Protein AF-A0A820NMI4-F1 (afdb_monomer)

Structure (mmCIF, N/CA/C/O backbone):
data_AF-A0A820NMI4-F1
#
_entry.id   AF-A0A820NMI4-F1
#
loop_
_atom_site.group_PDB
_atom_site.id
_atom_site.type_symbol
_atom_site.label_atom_id
_atom_site.label_alt_id
_atom_site.label_comp_id
_atom_site.label_asym_id
_atom_site.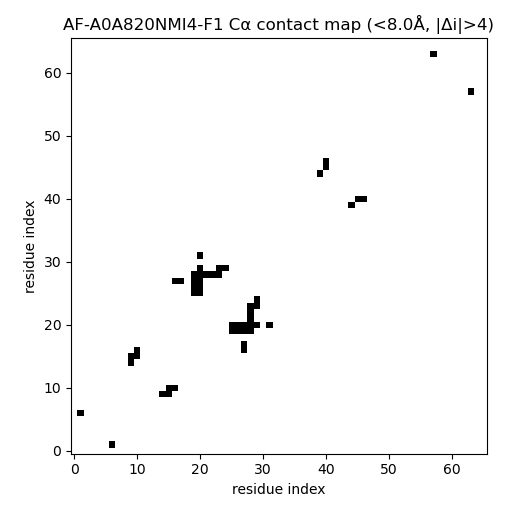label_entity_id
_atom_site.label_seq_id
_atom_site.pdbx_PDB_ins_code
_atom_site.Cartn_x
_atom_site.Cartn_y
_atom_site.Cartn_z
_atom_site.occupancy
_atom_site.B_iso_or_equiv
_atom_site.auth_seq_id
_atom_site.auth_comp_id
_atom_site.auth_asym_id
_atom_site.auth_atom_id
_atom_site.pdbx_PDB_model_num
ATOM 1 N N . MET A 1 1 ? 1.430 -16.179 -32.297 1.00 57.66 1 MET A N 1
ATOM 2 C CA . MET A 1 1 ? 2.550 -16.247 -31.328 1.00 57.66 1 MET A CA 1
ATOM 3 C C . MET A 1 1 ? 2.832 -14.837 -30.835 1.00 57.66 1 MET A C 1
ATOM 5 O O . MET A 1 1 ? 2.772 -13.925 -31.647 1.00 57.66 1 MET A O 1
ATOM 9 N N . LEU A 1 2 ? 3.079 -14.645 -29.537 1.00 80.25 2 LEU A N 1
ATOM 10 C CA . LEU A 1 2 ? 3.466 -13.341 -28.980 1.00 80.25 2 LEU A CA 1
ATOM 11 C C . LEU A 1 2 ? 4.815 -12.896 -29.569 1.00 80.25 2 LEU A C 1
ATOM 13 O O . LEU A 1 2 ? 5.749 -13.697 -29.626 1.00 80.25 2 LEU A O 1
ATOM 17 N N . ASN A 1 3 ? 4.909 -11.637 -30.006 1.00 92.38 3 ASN A N 1
ATOM 18 C CA . ASN A 1 3 ? 6.164 -11.052 -30.475 1.00 92.38 3 ASN A CA 1
ATOM 19 C C . ASN A 1 3 ? 7.085 -10.825 -29.265 1.00 92.38 3 ASN A C 1
ATOM 21 O O . ASN A 1 3 ? 6.790 -10.001 -28.400 1.00 92.38 3 ASN A O 1
ATOM 25 N N . ARG A 1 4 ? 8.177 -11.590 -29.194 1.00 91.19 4 ARG A N 1
ATOM 26 C CA . ARG A 1 4 ? 9.094 -11.577 -28.047 1.00 91.19 4 ARG A CA 1
ATOM 27 C C . ARG A 1 4 ? 9.839 -10.254 -27.913 1.00 91.19 4 ARG A C 1
ATOM 29 O O . ARG A 1 4 ? 10.031 -9.805 -26.791 1.00 91.19 4 ARG A O 1
ATOM 36 N N . ASP A 1 5 ? 10.194 -9.619 -29.023 1.00 91.88 5 ASP A N 1
ATOM 37 C CA . ASP A 1 5 ? 10.930 -8.352 -29.013 1.00 91.88 5 ASP A CA 1
ATOM 38 C C . ASP A 1 5 ? 10.059 -7.227 -28.455 1.00 91.88 5 ASP A C 1
ATOM 40 O O . ASP A 1 5 ? 10.512 -6.422 -27.644 1.00 91.88 5 ASP A O 1
ATOM 44 N N . TYR A 1 6 ? 8.771 -7.240 -28.805 1.00 90.38 6 TYR A N 1
ATOM 45 C CA . TYR A 1 6 ? 7.795 -6.311 -28.245 1.00 90.38 6 TYR A CA 1
ATOM 46 C C . TYR A 1 6 ? 7.603 -6.517 -26.736 1.00 90.38 6 TYR A C 1
ATOM 48 O O . TYR A 1 6 ? 7.666 -5.560 -25.969 1.00 90.38 6 TYR A O 1
ATOM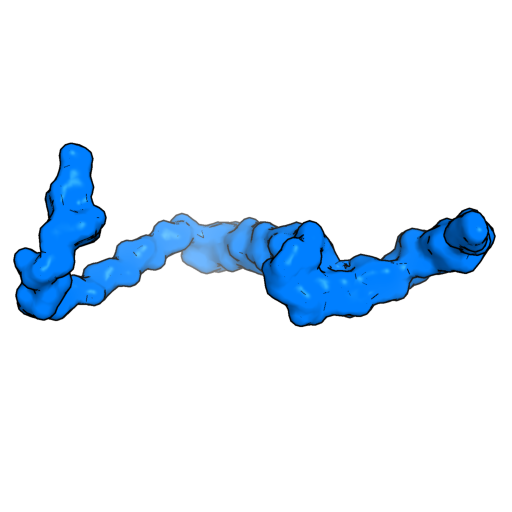 56 N N . VAL A 1 7 ? 7.429 -7.768 -26.291 1.00 90.12 7 VAL A N 1
ATOM 57 C CA . VAL A 1 7 ? 7.292 -8.087 -24.858 1.00 90.12 7 VAL A CA 1
ATOM 58 C C . VAL A 1 7 ? 8.553 -7.702 -24.079 1.00 90.12 7 VAL A C 1
ATOM 60 O O . VAL A 1 7 ? 8.446 -7.136 -22.996 1.00 90.12 7 VAL A O 1
ATOM 63 N N . ASN A 1 8 ? 9.742 -7.943 -24.635 1.00 91.69 8 ASN A N 1
ATOM 64 C CA . ASN A 1 8 ? 11.002 -7.533 -24.018 1.00 91.69 8 ASN A CA 1
ATOM 65 C C . ASN A 1 8 ? 11.114 -6.008 -23.900 1.00 91.69 8 ASN A C 1
ATOM 67 O O . ASN A 1 8 ? 11.580 -5.522 -22.873 1.00 91.69 8 ASN A O 1
ATOM 71 N N . GLY A 1 9 ? 10.640 -5.257 -24.900 1.00 93.38 9 GLY A N 1
ATOM 72 C CA . GLY A 1 9 ? 10.553 -3.797 -24.827 1.00 9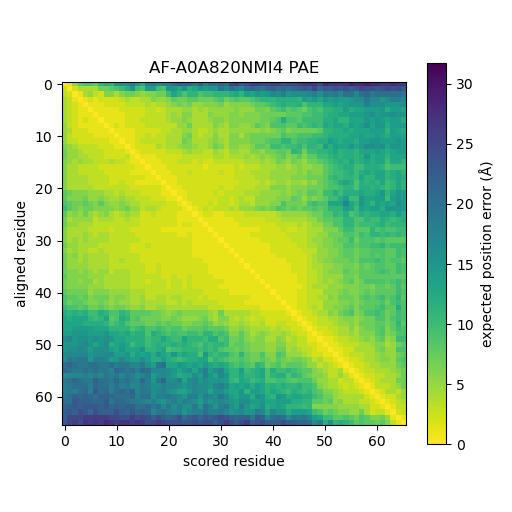3.38 9 GLY A CA 1
ATOM 73 C C . GLY A 1 9 ? 9.665 -3.323 -23.674 1.00 93.38 9 GLY A C 1
ATOM 74 O O . GLY A 1 9 ? 10.081 -2.472 -22.893 1.00 93.38 9 GLY A O 1
ATOM 75 N N . LEU A 1 10 ? 8.489 -3.938 -23.504 1.00 90.81 10 LEU A N 1
ATOM 76 C CA . LEU A 1 10 ? 7.568 -3.605 -22.408 1.00 90.81 10 LEU A CA 1
ATOM 77 C C . LEU A 1 10 ? 8.148 -3.891 -21.018 1.00 90.81 10 LEU A C 1
ATOM 79 O O . LEU A 1 10 ? 7.815 -3.189 -20.065 1.00 90.81 10 LEU A O 1
ATOM 83 N N . ILE A 1 11 ? 8.969 -4.937 -20.893 1.00 89.19 11 ILE A N 1
ATOM 84 C CA . ILE A 1 11 ? 9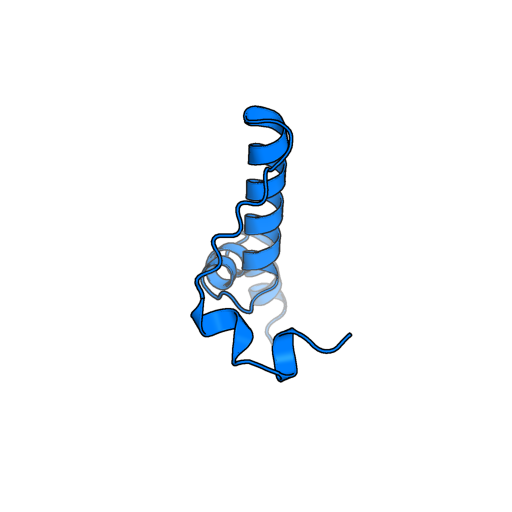.646 -5.282 -19.637 1.00 89.19 11 ILE A CA 1
ATOM 85 C C . ILE A 1 11 ? 10.794 -4.306 -19.376 1.00 89.19 11 ILE A C 1
ATOM 87 O O . ILE A 1 11 ? 10.926 -3.814 -18.264 1.00 89.19 11 ILE A O 1
ATOM 91 N N . HIS A 1 12 ? 11.613 -4.002 -20.386 1.00 92.38 12 HIS A N 1
ATOM 92 C CA . HIS A 1 12 ? 12.767 -3.117 -20.218 1.00 92.38 12 HIS A CA 1
ATOM 93 C C . HIS A 1 12 ? 12.368 -1.683 -19.851 1.00 92.38 12 HIS A C 1
ATOM 95 O O . HIS A 1 12 ? 13.061 -1.032 -19.074 1.00 92.38 12 HIS A O 1
ATOM 101 N N . ASN A 1 13 ? 11.242 -1.213 -20.386 1.00 91.62 13 ASN A N 1
ATOM 102 C CA . ASN A 1 13 ? 10.722 0.126 -20.125 1.00 91.62 13 ASN A CA 1
ATOM 103 C C . ASN A 1 13 ? 9.788 0.197 -18.901 1.00 91.62 13 ASN A C 1
ATOM 105 O O . ASN A 1 13 ? 9.263 1.269 -18.614 1.00 91.62 13 ASN A O 1
ATOM 109 N N . ASP A 1 14 ? 9.521 -0.921 -18.210 1.00 90.25 14 ASP A N 1
ATOM 110 C CA . ASP A 1 14 ? 8.506 -1.026 -17.144 1.00 90.25 14 ASP A CA 1
ATOM 111 C C . ASP A 1 14 ? 7.084 -0.580 -17.563 1.00 90.25 14 ASP A C 1
ATOM 113 O O . ASP A 1 14 ? 6.201 -0.349 -16.725 1.00 90.25 14 ASP A O 1
ATOM 117 N N . ASP A 1 15 ? 6.808 -0.511 -18.867 1.00 90.94 15 ASP A N 1
ATOM 118 C CA . ASP A 1 15 ? 5.511 -0.105 -19.417 1.00 90.94 15 ASP A CA 1
ATOM 119 C C . ASP A 1 15 ? 4.408 -1.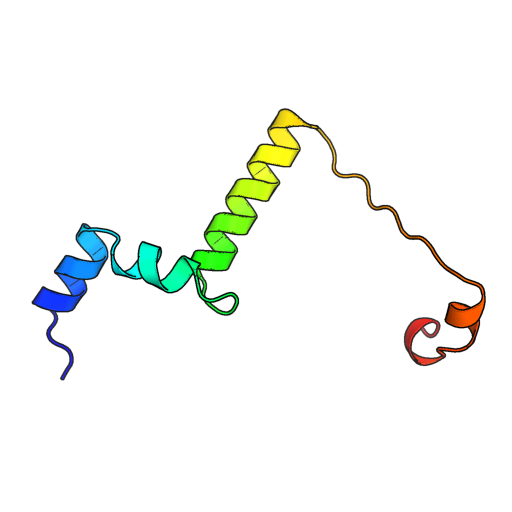074 -18.973 1.00 90.94 15 ASP A C 1
ATOM 121 O O . ASP A 1 15 ? 3.318 -0.664 -18.557 1.00 90.94 15 ASP A O 1
ATOM 125 N N . ALA A 1 16 ? 4.713 -2.377 -18.983 1.00 89.75 16 ALA A N 1
ATOM 126 C CA . ALA A 1 16 ? 3.790 -3.410 -18.522 1.00 89.75 16 ALA A CA 1
ATOM 127 C C . ALA A 1 16 ? 3.473 -3.268 -17.026 1.00 89.75 16 ALA A C 1
ATOM 129 O O . ALA A 1 16 ? 2.315 -3.396 -16.626 1.00 89.75 16 ALA A O 1
ATOM 130 N N . PHE A 1 17 ? 4.475 -2.964 -16.197 1.00 91.88 17 PHE A N 1
ATOM 131 C CA . PHE A 1 17 ? 4.279 -2.748 -14.764 1.00 91.88 17 PHE A CA 1
ATOM 132 C C . PHE A 1 17 ? 3.430 -1.497 -14.505 1.00 91.88 17 PHE A C 1
ATOM 134 O O . PHE A 1 17 ? 2.482 -1.521 -13.715 1.00 91.88 17 PHE A O 1
ATOM 141 N N . THR A 1 18 ? 3.730 -0.413 -15.220 1.00 91.62 18 THR A N 1
ATOM 142 C CA . THR A 1 18 ? 3.023 0.870 -15.126 1.00 91.62 18 THR A CA 1
ATOM 143 C C . THR A 1 18 ? 1.561 0.760 -15.539 1.00 91.62 18 THR A C 1
ATOM 145 O O . THR A 1 18 ? 0.706 1.408 -14.9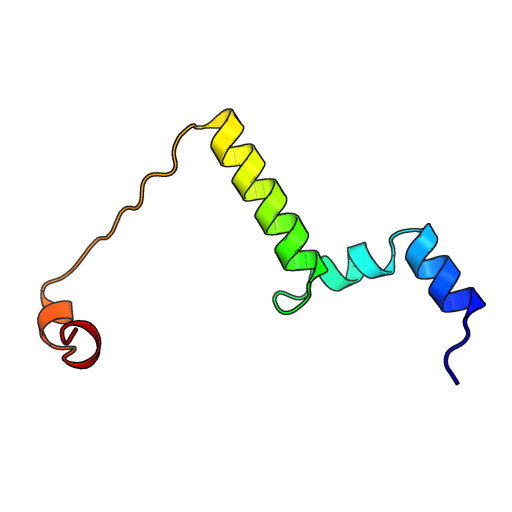33 1.00 91.62 18 THR A O 1
ATOM 148 N N . PHE A 1 19 ? 1.262 -0.070 -16.534 1.00 91.88 19 PHE A N 1
ATOM 149 C CA . PHE A 1 19 ? -0.107 -0.377 -16.926 1.00 91.88 19 PHE A CA 1
ATOM 150 C C . PHE A 1 19 ? -0.812 -1.251 -15.880 1.00 91.88 19 PHE A C 1
ATOM 152 O O . PHE A 1 19 ? -1.894 -0.909 -15.398 1.00 91.88 19 PHE A O 1
ATOM 159 N N . LEU A 1 20 ? -0.185 -2.362 -15.479 1.00 93.69 20 LEU A N 1
ATOM 160 C CA . LEU A 1 20 ? -0.807 -3.353 -14.601 1.00 93.69 20 LEU A CA 1
ATOM 161 C C . LEU A 1 20 ? -1.034 -2.835 -13.181 1.00 93.69 20 LEU A C 1
ATOM 163 O O . LEU A 1 20 ? -2.009 -3.240 -12.5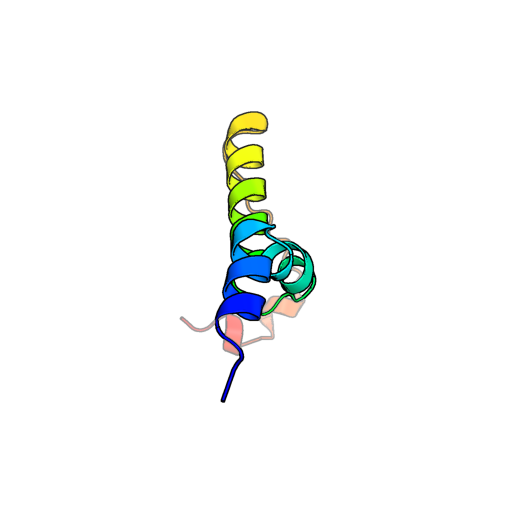54 1.00 93.69 20 LEU A O 1
ATOM 167 N N . ARG A 1 21 ? -0.226 -1.897 -12.673 1.00 93.50 21 ARG A N 1
ATOM 168 C CA . ARG A 1 21 ? -0.448 -1.310 -11.338 1.00 93.50 21 ARG A CA 1
ATOM 169 C C . ARG A 1 21 ? -1.812 -0.623 -11.182 1.00 93.50 21 ARG A C 1
ATOM 171 O O . ARG A 1 21 ? -2.186 -0.316 -10.060 1.00 93.50 21 ARG A O 1
ATOM 178 N N . CYS A 1 22 ? -2.530 -0.326 -12.266 1.00 91.44 22 CYS A N 1
ATOM 179 C CA . CYS A 1 22 ? -3.881 0.235 -12.202 1.00 91.44 22 CYS A CA 1
ATOM 180 C C . CYS A 1 22 ? -4.956 -0.832 -11.928 1.00 91.44 22 CYS A C 1
ATOM 182 O O . CYS A 1 22 ? -6.017 -0.507 -11.395 1.00 91.44 22 CYS A O 1
ATOM 184 N N . A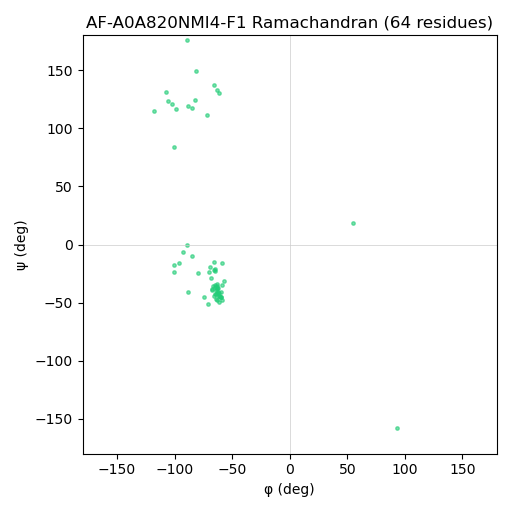SP A 1 23 ? -4.690 -2.094 -12.267 1.00 94.12 23 ASP A N 1
ATOM 185 C CA . ASP A 1 23 ? -5.593 -3.211 -12.004 1.00 94.12 23 ASP A CA 1
ATOM 186 C C . ASP A 1 23 ? -5.329 -3.800 -10.614 1.00 94.12 23 ASP A C 1
ATOM 188 O O . ASP A 1 23 ? -4.251 -4.321 -10.334 1.00 94.12 23 ASP A O 1
ATOM 192 N N . ARG A 1 24 ? -6.346 -3.758 -9.747 1.00 91.12 24 ARG A N 1
ATOM 193 C CA . ARG A 1 24 ? -6.267 -4.239 -8.359 1.00 91.12 24 ARG A CA 1
ATOM 194 C C . ARG A 1 24 ? -6.033 -5.744 -8.248 1.00 91.12 24 ARG A C 1
ATOM 196 O O . ARG A 1 24 ? -5.576 -6.208 -7.207 1.00 91.12 24 ARG A O 1
ATOM 203 N N . SER A 1 25 ? -6.351 -6.499 -9.295 1.00 93.69 25 SER A N 1
ATOM 204 C CA . SER A 1 25 ? -6.124 -7.947 -9.327 1.00 93.69 25 SER A CA 1
ATOM 205 C C . SER A 1 25 ? -4.706 -8.299 -9.775 1.00 93.69 25 SER A C 1
ATOM 207 O O . SER A 1 25 ? -4.299 -9.457 -9.674 1.00 93.69 25 SER A O 1
ATOM 209 N N . SER A 1 26 ? -3.939 -7.323 -10.267 1.00 95.62 26 SER A N 1
ATOM 210 C CA . SER A 1 26 ? -2.629 -7.584 -10.840 1.00 95.62 26 SER A CA 1
ATOM 211 C C . SER A 1 26 ? -1.539 -7.726 -9.766 1.00 95.62 26 SER A C 1
ATOM 213 O O . SER A 1 26 ? -1.568 -7.046 -8.732 1.00 95.62 26 SER A O 1
ATOM 215 N N . PRO A 1 27 ? -0.501 -8.541 -10.022 1.00 94.38 27 PRO A N 1
ATOM 216 C CA . PRO A 1 27 ? 0.665 -8.617 -9.144 1.00 94.38 27 PRO A CA 1
ATOM 217 C C . PRO A 1 27 ? 1.390 -7.273 -8.973 1.00 94.38 27 PRO A C 1
ATOM 219 O O . PRO A 1 27 ? 1.876 -6.974 -7.883 1.00 94.38 27 PRO A O 1
ATOM 222 N N . ALA A 1 28 ? 1.426 -6.439 -10.020 1.00 94.94 28 ALA A N 1
ATOM 223 C CA . ALA A 1 28 ? 2.089 -5.134 -9.996 1.00 94.94 28 ALA A CA 1
ATOM 224 C C . ALA A 1 28 ? 1.426 -4.164 -9.002 1.00 94.94 28 ALA A C 1
ATOM 226 O O . ALA A 1 28 ? 2.114 -3.441 -8.277 1.00 94.94 28 ALA A O 1
ATOM 227 N N . PHE A 1 29 ? 0.090 -4.185 -8.913 1.00 96.50 29 PHE A N 1
ATOM 228 C CA . PHE A 1 29 ? -0.645 -3.398 -7.921 1.00 96.50 29 PHE A CA 1
ATOM 229 C C . PHE A 1 29 ? -0.304 -3.837 -6.492 1.00 96.50 29 PHE A C 1
ATOM 231 O O . PHE A 1 29 ? 0.021 -3.000 -5.646 1.00 96.50 29 PHE A O 1
ATOM 238 N N . TRP A 1 30 ? -0.320 -5.146 -6.221 1.00 96.31 30 TRP A N 1
ATOM 239 C CA . TRP A 1 30 ? -0.010 -5.674 -4.889 1.00 96.31 30 TRP A CA 1
ATOM 240 C C . TRP A 1 30 ? 1.436 -5.423 -4.472 1.00 96.31 30 TRP A C 1
ATOM 242 O O . TRP A 1 30 ? 1.696 -5.117 -3.305 1.00 96.31 30 TRP A O 1
ATOM 252 N N . GLU A 1 31 ? 2.382 -5.487 -5.409 1.00 95.81 31 GLU A N 1
ATOM 253 C CA . GLU A 1 31 ? 3.774 -5.146 -5.131 1.00 95.81 31 GLU A CA 1
ATOM 254 C C . GLU A 1 31 ? 3.919 -3.680 -4.695 1.00 95.81 31 GLU A C 1
ATOM 256 O O . GLU A 1 31 ? 4.600 -3.396 -3.703 1.00 95.81 31 GLU A O 1
ATOM 261 N N . LEU A 1 32 ? 3.241 -2.756 -5.388 1.00 96.00 32 LEU A N 1
ATOM 262 C CA . LEU A 1 32 ? 3.225 -1.339 -5.029 1.00 96.00 32 LEU A CA 1
ATOM 263 C C . LEU A 1 32 ? 2.628 -1.128 -3.631 1.00 96.00 32 LEU A C 1
ATOM 265 O O . LEU A 1 32 ? 3.257 -0.490 -2.787 1.00 96.00 32 LEU A O 1
ATOM 269 N N . LYS A 1 33 ? 1.462 -1.723 -3.348 1.00 95.94 33 LYS A N 1
ATOM 270 C CA . LYS A 1 33 ? 0.808 -1.605 -2.033 1.00 95.94 33 LYS A CA 1
ATOM 271 C C . LYS A 1 33 ? 1.639 -2.186 -0.901 1.00 95.94 33 LYS A C 1
ATOM 273 O O . LYS A 1 33 ? 1.734 -1.579 0.162 1.00 95.94 33 LYS A O 1
ATOM 278 N N . LYS A 1 34 ? 2.336 -3.296 -1.140 1.00 95.88 34 LYS A N 1
ATOM 279 C CA . LYS A 1 34 ? 3.296 -3.847 -0.179 1.00 95.88 34 LYS A CA 1
ATOM 280 C C . LYS A 1 34 ? 4.420 -2.854 0.132 1.00 95.88 34 LYS A C 1
ATOM 282 O O . LYS A 1 34 ? 4.764 -2.681 1.299 1.00 95.88 34 LYS A O 1
ATOM 287 N N . LYS A 1 35 ? 4.995 -2.198 -0.885 1.00 96.62 35 LYS A N 1
ATOM 288 C CA . LYS A 1 35 ? 6.050 -1.184 -0.690 1.00 96.62 35 LYS A CA 1
ATOM 289 C C . LYS A 1 35 ? 5.531 0.027 0.089 1.00 96.62 35 LYS A C 1
ATOM 291 O O . LYS A 1 35 ? 6.212 0.476 1.007 1.00 96.62 35 LYS A O 1
ATOM 296 N N . GLU A 1 36 ? 4.325 0.505 -0.220 1.00 96.19 36 GLU A N 1
ATOM 297 C CA . GLU A 1 36 ? 3.669 1.592 0.522 1.00 96.19 36 GLU A CA 1
ATOM 298 C C . GLU A 1 36 ? 3.483 1.233 2.005 1.00 96.19 36 GLU A C 1
ATOM 300 O O . GLU A 1 36 ? 3.863 2.012 2.876 1.00 96.19 36 GLU A O 1
ATOM 305 N N . VAL A 1 37 ? 2.977 0.032 2.310 1.00 95.06 37 VAL A N 1
ATOM 306 C CA . VAL A 1 37 ? 2.797 -0.430 3.698 1.00 95.06 37 VAL A CA 1
ATOM 307 C C . VAL A 1 37 ? 4.128 -0.503 4.441 1.00 95.06 37 VAL A C 1
ATOM 309 O O . VAL A 1 37 ? 4.231 -0.008 5.559 1.00 95.06 37 VAL A O 1
ATOM 312 N N . MET A 1 38 ? 5.175 -1.049 3.819 1.00 96.12 38 MET A N 1
ATOM 313 C CA . MET A 1 38 ? 6.506 -1.098 4.435 1.00 96.12 38 MET A CA 1
ATOM 314 C C . MET A 1 38 ? 7.080 0.303 4.689 1.00 96.12 38 MET A C 1
ATOM 316 O O . MET A 1 38 ? 7.707 0.537 5.724 1.00 96.12 38 MET A O 1
ATOM 320 N N . ALA A 1 39 ? 6.841 1.253 3.780 1.00 97.38 39 ALA A N 1
ATOM 321 C CA . ALA A 1 39 ? 7.230 2.645 3.974 1.00 97.38 39 ALA A CA 1
ATOM 322 C C . ALA A 1 39 ? 6.464 3.294 5.139 1.00 97.38 39 ALA A C 1
ATOM 324 O O . ALA A 1 39 ? 7.085 3.955 5.971 1.00 97.38 39 ALA A O 1
ATOM 325 N N . MET A 1 40 ? 5.152 3.048 5.248 1.00 96.50 40 MET A N 1
ATOM 326 C CA . MET A 1 40 ? 4.338 3.516 6.374 1.00 96.50 40 MET A CA 1
ATOM 327 C C . MET A 1 40 ? 4.829 2.942 7.702 1.00 96.50 40 MET A C 1
ATOM 329 O O . MET A 1 40 ? 5.007 3.702 8.645 1.00 96.50 40 MET A O 1
ATOM 333 N N . ILE A 1 41 ? 5.134 1.643 7.772 1.00 95.50 41 ILE A N 1
ATOM 334 C CA . ILE A 1 41 ? 5.672 1.014 8.991 1.00 95.50 41 ILE A CA 1
ATOM 335 C C . ILE A 1 41 ? 6.993 1.673 9.407 1.00 95.50 41 ILE A C 1
ATOM 337 O O . ILE A 1 41 ? 7.222 1.942 10.584 1.00 95.50 41 ILE A O 1
ATOM 341 N N . ARG A 1 42 ? 7.864 1.981 8.438 1.00 96.31 42 ARG A N 1
ATOM 342 C CA . ARG A 1 42 ? 9.146 2.643 8.706 1.00 96.31 42 ARG A CA 1
ATOM 343 C C . ARG A 1 42 ? 8.981 4.084 9.201 1.00 96.31 42 ARG A C 1
ATOM 345 O O . ARG A 1 42 ? 9.781 4.522 10.020 1.00 96.31 42 ARG A O 1
ATOM 352 N N . GLN A 1 43 ? 8.014 4.828 8.665 1.00 97.69 43 GLN A N 1
ATOM 353 C CA . GLN A 1 43 ? 7.839 6.255 8.962 1.00 97.69 43 GLN A CA 1
ATOM 354 C C . GLN A 1 43 ? 6.943 6.513 10.179 1.00 97.69 43 GLN A C 1
ATOM 356 O O . GLN A 1 43 ? 7.237 7.402 10.971 1.00 97.69 43 GLN A O 1
ATOM 361 N N . LEU A 1 44 ? 5.857 5.754 10.316 1.00 95.50 44 LEU A N 1
ATOM 362 C CA . LEU A 1 44 ? 4.811 5.952 11.324 1.00 95.50 44 LEU A CA 1
ATOM 363 C C . LEU A 1 44 ? 4.949 4.995 12.516 1.00 95.50 44 LEU A C 1
ATOM 365 O O . LEU A 1 44 ? 4.372 5.247 13.570 1.00 95.50 44 LEU A O 1
ATOM 369 N N . GLY A 1 45 ? 5.716 3.914 12.366 1.00 92.25 45 GLY A N 1
ATOM 370 C CA . GLY A 1 45 ? 5.884 2.884 13.387 1.00 92.25 45 GLY A CA 1
ATOM 371 C C . GLY A 1 45 ? 4.904 1.719 13.235 1.00 92.25 45 GLY A C 1
ATOM 372 O O . GLY A 1 45 ? 4.401 1.429 12.149 1.00 92.25 45 GLY A O 1
ATOM 373 N N . CYS A 1 46 ? 4.674 0.995 14.332 1.00 92.56 46 CYS A N 1
ATOM 374 C CA . CYS A 1 46 ? 3.848 -0.213 14.334 1.00 92.56 46 CYS A CA 1
ATOM 375 C C . CYS A 1 46 ? 2.396 0.103 13.915 1.00 92.56 46 CYS A C 1
ATOM 377 O O . CYS A 1 46 ? 1.793 1.022 14.478 1.00 92.56 46 CYS A O 1
ATOM 379 N N . PRO A 1 47 ? 1.807 -0.639 12.958 1.00 90.94 47 PRO A N 1
ATOM 380 C CA . PRO A 1 47 ? 0.423 -0.420 12.564 1.00 90.94 47 PRO A CA 1
ATOM 381 C C . PRO A 1 47 ? -0.517 -0.758 13.726 1.00 90.94 47 PRO A C 1
ATOM 383 O O . PRO A 1 47 ? -0.357 -1.777 14.395 1.00 90.94 47 PRO A O 1
ATOM 386 N N . THR A 1 48 ? -1.525 0.085 13.945 1.00 89.06 48 THR A N 1
ATOM 387 C CA . THR A 1 48 ? -2.578 -0.164 14.938 1.00 89.06 48 THR A CA 1
ATOM 388 C C . THR A 1 48 ? -3.862 -0.551 14.216 1.00 89.06 48 THR A C 1
ATOM 390 O O . THR A 1 48 ? -4.337 0.188 13.354 1.00 89.06 48 THR A O 1
ATOM 393 N N . LEU A 1 49 ? -4.419 -1.716 14.549 1.00 84.81 49 LEU A N 1
ATOM 394 C CA . LEU A 1 49 ? -5.717 -2.145 14.037 1.00 84.81 49 LEU A CA 1
ATOM 395 C C . LEU A 1 49 ? -6.818 -1.556 14.919 1.00 84.81 49 LEU A C 1
ATOM 397 O O . LEU A 1 49 ? -6.903 -1.873 16.104 1.00 84.81 49 LEU A O 1
ATOM 401 N N . PHE A 1 50 ? -7.664 -0.716 14.330 1.00 87.00 50 PHE A N 1
ATOM 402 C CA . PHE A 1 50 ? -8.865 -0.208 14.982 1.00 87.00 50 PHE A CA 1
ATOM 403 C C . PHE A 1 50 ? -10.070 -0.969 14.444 1.00 87.00 50 PHE A C 1
ATOM 405 O O . PHE A 1 50 ? -10.328 -0.962 13.242 1.00 87.00 50 PHE A O 1
ATOM 412 N N . LEU A 1 51 ? -10.802 -1.625 15.341 1.00 86.12 51 LEU A N 1
ATOM 413 C CA . LEU A 1 51 ? -12.044 -2.309 15.020 1.00 86.12 51 LEU A CA 1
ATOM 414 C C . LEU A 1 51 ? -13.172 -1.648 15.805 1.00 86.12 51 LEU A C 1
ATOM 416 O O . LEU A 1 51 ? -13.190 -1.686 17.034 1.00 86.12 51 LEU A O 1
ATOM 420 N N . THR A 1 52 ? -14.107 -1.032 15.092 1.00 88.62 52 THR A N 1
ATOM 421 C CA . THR A 1 52 ? -15.340 -0.503 15.674 1.00 88.62 52 THR A CA 1
ATOM 422 C C . THR A 1 52 ? -16.455 -1.505 15.435 1.00 88.62 52 THR A C 1
ATOM 424 O O . THR A 1 52 ? -16.796 -1.764 14.284 1.00 88.62 52 THR A O 1
ATOM 427 N N . LEU A 1 53 ? -17.007 -2.055 16.512 1.00 86.56 53 LEU A N 1
ATOM 428 C CA . LEU A 1 53 ? -18.124 -2.992 16.467 1.00 86.56 53 LEU A CA 1
ATOM 429 C C . LEU A 1 53 ? -19.382 -2.296 16.976 1.00 86.56 53 LEU A C 1
ATOM 431 O O . LEU A 1 53 ? -19.360 -1.661 18.032 1.00 86.56 53 LEU A O 1
ATOM 435 N N . SER A 1 54 ? -20.477 -2.417 16.238 1.00 89.19 54 SER A N 1
ATOM 436 C CA . SER A 1 54 ? -21.804 -2.055 16.720 1.00 89.19 54 SER A CA 1
ATOM 437 C C . SER A 1 54 ? -22.488 -3.249 17.407 1.00 89.19 54 SER A C 1
ATOM 439 O O . SER A 1 54 ? -21.974 -4.368 17.470 1.00 89.19 54 SER A O 1
ATOM 441 N N . ALA A 1 55 ? -23.678 -3.019 17.962 1.00 85.62 55 ALA A N 1
ATOM 442 C CA . ALA A 1 55 ? -24.474 -4.097 18.544 1.00 85.62 55 ALA A CA 1
ATOM 443 C C . ALA A 1 55 ? -25.032 -5.065 17.478 1.00 85.62 55 ALA A C 1
ATOM 445 O O . ALA A 1 55 ? -25.418 -6.184 17.814 1.00 85.62 55 ALA A O 1
ATOM 446 N N . ALA A 1 56 ? -25.098 -4.660 16.203 1.00 85.75 56 ALA A N 1
ATOM 447 C CA . ALA A 1 56 ? -25.662 -5.470 15.122 1.00 85.75 56 ALA A CA 1
ATOM 448 C C . ALA A 1 56 ? -24.788 -6.685 14.758 1.00 85.75 56 ALA A C 1
ATOM 450 O O . ALA A 1 56 ? -25.308 -7.694 14.286 1.00 85.75 56 ALA A O 1
ATOM 451 N N . GLU A 1 57 ? -23.493 -6.619 15.046 1.00 83.44 57 GLU A N 1
ATOM 452 C CA . GLU A 1 57 ? -22.481 -7.633 14.766 1.00 83.44 57 GLU A CA 1
ATOM 453 C C . GLU A 1 57 ? -22.737 -8.899 15.585 1.00 83.44 57 GLU A C 1
ATOM 455 O O . GLU A 1 57 ? -22.379 -9.985 15.150 1.00 83.44 57 GLU A O 1
ATOM 460 N N . THR A 1 58 ? -23.469 -8.792 16.702 1.00 81.88 58 THR A N 1
ATOM 461 C CA . THR A 1 58 ? -23.938 -9.944 17.495 1.00 81.88 58 THR A CA 1
ATOM 462 C C . THR A 1 58 ? -24.954 -10.828 16.763 1.00 81.88 58 THR A C 1
ATOM 464 O O . THR A 1 58 ? -25.217 -11.946 17.198 1.00 81.88 58 THR A O 1
ATOM 467 N N . LYS A 1 59 ? -25.539 -10.351 15.656 1.00 85.94 59 LYS A N 1
ATOM 468 C CA . LYS A 1 59 ? -26.564 -11.077 14.888 1.00 85.94 59 LYS A CA 1
ATOM 469 C C . LYS A 1 59 ? -25.994 -11.913 13.743 1.00 85.94 59 LYS A C 1
ATOM 471 O O . LYS A 1 59 ? -26.757 -12.614 13.086 1.00 85.94 59 LYS A O 1
ATOM 476 N N . TRP A 1 60 ? -24.695 -11.811 13.471 1.00 85.38 60 TRP A N 1
ATOM 477 C CA . TRP A 1 60 ? -24.052 -12.464 12.333 1.00 85.38 60 TRP A CA 1
ATOM 478 C C . TRP A 1 60 ? -23.351 -13.728 12.818 1.00 85.38 60 TRP A C 1
ATOM 480 O O . TRP A 1 60 ? -22.162 -13.714 13.134 1.00 85.38 60 TRP A O 1
ATOM 490 N N . SER A 1 61 ? -24.103 -14.826 12.921 1.00 81.12 61 SER A N 1
ATOM 491 C CA . SER A 1 61 ? -23.590 -16.101 13.438 1.00 81.12 61 SER A CA 1
ATOM 492 C C . SER A 1 61 ? -22.374 -16.616 12.664 1.00 81.12 61 SER A C 1
ATOM 494 O O . SER A 1 61 ? -21.485 -17.204 13.267 1.00 81.12 61 SER A O 1
ATOM 496 N N . GLU A 1 62 ? -22.278 -16.337 11.363 1.00 82.88 62 GLU A N 1
ATOM 497 C CA . GLU A 1 62 ? -21.147 -16.734 10.517 1.00 82.88 62 GLU A CA 1
ATOM 498 C C . GLU A 1 62 ? -19.827 -16.057 10.917 1.00 82.88 62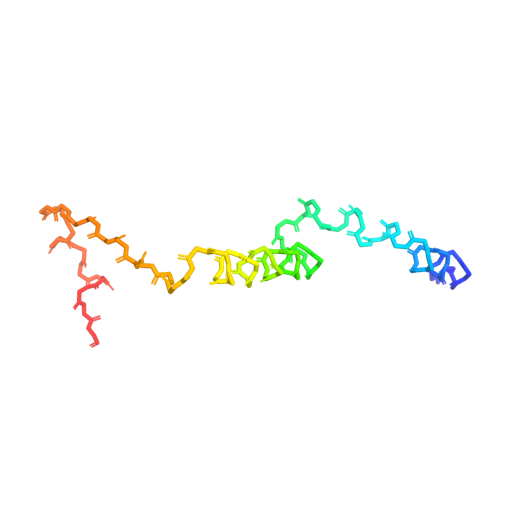 GLU A C 1
ATOM 500 O O . GLU A 1 62 ? -18.761 -16.575 10.599 1.00 82.88 62 GLU A O 1
ATOM 505 N N . LEU A 1 63 ? -19.885 -14.906 11.598 1.00 76.94 63 LEU A N 1
ATOM 506 C CA . LEU A 1 63 ? -18.708 -14.154 12.048 1.00 76.94 63 LEU A CA 1
ATOM 507 C C . LEU A 1 63 ? -18.318 -14.443 13.505 1.00 76.94 63 LEU A C 1
ATOM 509 O O . LEU A 1 63 ? -17.223 -14.073 13.921 1.00 76.94 63 LEU A O 1
ATOM 513 N N . ILE A 1 64 ? -19.210 -15.053 14.291 1.00 80.12 64 ILE A N 1
ATOM 514 C CA . ILE A 1 64 ? -19.025 -15.272 15.738 1.00 80.12 64 ILE A CA 1
ATOM 515 C C . ILE A 1 64 ? -18.578 -16.708 16.039 1.00 80.12 64 ILE A C 1
ATOM 517 O O . ILE A 1 64 ? -17.975 -16.964 17.081 1.00 80.12 64 ILE A O 1
ATOM 521 N N . VAL A 1 65 ? -18.871 -17.656 15.149 1.00 69.94 65 VAL A N 1
ATOM 522 C CA . VAL A 1 65 ? -18.511 -19.064 15.342 1.00 69.94 65 VAL A CA 1
ATOM 523 C C . VAL A 1 65 ? -17.054 -19.288 14.917 1.00 69.94 65 VAL A C 1
ATOM 525 O O . VAL A 1 65 ? -16.680 -18.958 13.793 1.00 69.94 65 VAL A O 1
ATOM 528 N N . ILE A 1 66 ? -16.249 -19.825 15.843 1.00 61.81 66 ILE A N 1
ATOM 529 C CA . ILE A 1 66 ? -14.833 -20.208 15.671 1.00 61.81 66 ILE A CA 1
ATOM 530 C C . ILE A 1 66 ? -14.743 -21.666 15.227 1.00 61.81 66 ILE A C 1
ATOM 532 O O . ILE A 1 66 ? -15.448 -22.498 15.845 1.00 61.81 66 ILE A O 1
#

Radius of gyration: 20.38 Å; Cα contacts (8 Å, |Δi|>4): 26; chains: 1; bounding box: 39×26×50 Å

Foldseek 3Di:
DDDVVVVVVCVVVVVVLVVQLVPPPGPSVVVVVVVVVVVCCVPVNDDDDDDDDDPCVVVPPVVVPD

InterPro domains:
  IPR025476 Helitron helicase-like domain [PF14214] (24-63)

Mean predicted aligned error: 7.76 Å

Solvent-accessible surface area (backbone atoms only — not comparable to full-atom values): 4204 Å² total; per-residue (Å²): 130,85,62,62,68,61,53,50,50,31,60,77,68,41,51,53,48,67,57,35,41,74,39,84,88,31,70,46,22,51,53,50,52,52,52,52,51,54,49,45,40,73,75,76,38,84,87,80,88,84,82,88,80,65,82,69,63,80,73,41,63,86,79,70,65,130

Secondary structure (DSSP, 8-state):
---HHHHHHHHHTTHHHHHHTTSTTSHHHHHHHHHHHHHHHHHH-S--------GGGGG-HHHH--

Organism: NCBI:txid392033

Sequence (66 aa):
MLNRDYVNGLIHNDDAFTFLRCDRSSPAFWELKKKEVMAMIRQLGCPTLFLTLSAAETKWSELIVI

pLDDT: mean 89.68, std 7.58, range [57.66, 97.69]